Protein AF-F0UXP3-F1 (afdb_monomer_lite)

Organism: Cladonia grayi (NCBI:txid27339)

pLDDT: mean 78.23, std 8.28, range [45.84, 90.38]

Radius of gyration: 20.5 Å; chains: 1; bounding box: 40×38×54 Å

Foldseek 3Di:
DVPVVLVVLQVVCCVPVVDGDSDVLVSLVPDPDPVSSVVVVVVVVVVVVVCCCVPPLQVQLVVVCVVPVPPGHSVNSSVVVVVVVVVVVVVVQVVDPVSVVVVVVVVCVVVVVVVVVVVCCCCPPCVVDDDPVVD

InterPro domains:
  IPR001248 Purine-cytosine permease [PF02133] (2-134)
  IPR045225 Uracil/uridine/allantoin permease [PTHR30618] (4-135)

Sequence (135 aa):
LGALTPIFVTSAHSVIWGSFQWYMPAVIEDFDSRAAKFFVAFSFMLATIGNQIAAGTYPFSNDVSGLYPKYINIFRATLIISVFCVACTPWNIIKNAAGLLAFLSGYSCVMGPMAGVMVADFYLIKKRKLNIHEL

Structure (mmCIF, N/CA/C/O backbone):
data_AF-F0UXP3-F1
#
_entry.id   AF-F0UXP3-F1
#
loop_
_atom_site.group_PDB
_atom_site.id
_atom_site.type_symbol
_atom_site.label_atom_id
_atom_site.label_alt_id
_atom_site.label_comp_id
_atom_site.label_asym_id
_atom_site.label_entity_id
_atom_site.label_seq_id
_atom_site.pdbx_PDB_ins_code
_atom_site.Cartn_x
_atom_site.Cartn_y
_atom_site.Cartn_z
_atom_site.occupancy
_atom_site.B_iso_or_equiv
_atom_site.auth_seq_id
_atom_site.auth_comp_id
_atom_site.auth_asym_id
_atom_site.auth_atom_id
_atom_site.pdbx_PDB_model_num
ATOM 1 N N . LEU A 1 1 ? 5.135 5.982 -0.782 1.00 45.84 1 LEU A N 1
ATOM 2 C CA . LEU A 1 1 ? 6.107 6.040 -1.900 1.00 45.84 1 LEU A CA 1
ATOM 3 C C . LEU A 1 1 ? 5.435 5.994 -3.274 1.00 45.84 1 LEU A C 1
ATOM 5 O O . LEU A 1 1 ? 5.809 6.798 -4.112 1.00 45.84 1 LEU A O 1
ATOM 9 N N . GLY A 1 2 ? 4.442 5.120 -3.502 1.00 58.78 2 GLY A N 1
ATOM 10 C CA . GLY A 1 2 ? 3.912 4.842 -4.848 1.00 58.78 2 GLY A CA 1
ATOM 11 C C . GLY A 1 2 ? 3.293 6.003 -5.642 1.00 58.78 2 GLY A C 1
ATOM 12 O O . GLY A 1 2 ? 3.293 5.931 -6.862 1.00 58.78 2 GLY A O 1
ATOM 13 N N . ALA A 1 3 ? 2.801 7.070 -5.001 1.00 60.66 3 ALA A N 1
ATOM 14 C CA . ALA A 1 3 ? 2.220 8.217 -5.715 1.00 60.66 3 ALA A CA 1
ATOM 15 C C . ALA A 1 3 ? 3.254 9.280 -6.122 1.00 60.66 3 ALA A C 1
ATOM 17 O O . ALA A 1 3 ? 3.059 9.988 -7.100 1.00 60.66 3 ALA A O 1
ATOM 18 N N . LEU A 1 4 ? 4.363 9.397 -5.389 1.00 69.19 4 LEU A N 1
ATOM 19 C CA . LEU A 1 4 ? 5.346 10.460 -5.614 1.00 69.19 4 LEU A CA 1
ATOM 20 C C . LEU A 1 4 ? 6.332 10.103 -6.730 1.00 69.19 4 LEU A C 1
ATOM 22 O O . LEU A 1 4 ? 6.689 10.959 -7.532 1.00 69.19 4 LEU A O 1
ATOM 26 N N . THR A 1 5 ? 6.738 8.836 -6.821 1.00 73.19 5 THR A N 1
ATOM 27 C CA . THR A 1 5 ? 7.624 8.338 -7.880 1.00 73.19 5 THR A CA 1
ATOM 28 C C . THR A 1 5 ? 7.109 8.611 -9.297 1.00 73.19 5 THR A C 1
ATOM 30 O O . THR A 1 5 ? 7.882 9.157 -10.078 1.00 73.19 5 THR A O 1
ATOM 33 N N . PRO A 1 6 ? 5.845 8.325 -9.666 1.00 71.38 6 PRO A N 1
ATOM 34 C CA . PRO A 1 6 ? 5.338 8.682 -10.988 1.00 71.38 6 PRO A CA 1
ATOM 35 C C . PRO A 1 6 ? 5.267 10.190 -11.212 1.00 71.38 6 PRO A C 1
ATOM 37 O O . PRO A 1 6 ? 5.591 10.636 -12.302 1.00 71.38 6 PRO A O 1
ATOM 40 N N . ILE A 1 7 ? 4.955 10.991 -10.190 1.00 79.38 7 ILE A N 1
ATOM 41 C CA . ILE A 1 7 ? 4.939 12.455 -10.326 1.00 79.38 7 ILE A CA 1
ATOM 42 C C . ILE A 1 7 ? 6.343 12.984 -10.647 1.00 79.38 7 ILE A C 1
ATOM 44 O O . ILE A 1 7 ? 6.495 13.784 -11.568 1.00 79.38 7 ILE A O 1
ATOM 48 N N . PHE A 1 8 ? 7.370 12.518 -9.929 1.00 81.00 8 PHE A N 1
ATOM 49 C CA . PHE A 1 8 ? 8.758 12.923 -10.172 1.00 81.00 8 PHE A CA 1
ATOM 50 C C . PHE A 1 8 ? 9.308 12.405 -11.505 1.00 81.00 8 PHE A C 1
ATOM 52 O O . PHE A 1 8 ? 10.073 13.103 -12.163 1.00 81.00 8 PHE A O 1
ATOM 59 N N . VAL A 1 9 ? 8.929 11.196 -11.921 1.00 78.50 9 VAL A N 1
ATOM 60 C CA . VAL A 1 9 ? 9.395 10.633 -13.194 1.00 78.50 9 VAL A CA 1
ATOM 61 C C . VAL A 1 9 ? 8.697 11.298 -14.377 1.00 78.50 9 VAL A C 1
ATOM 63 O O . VAL A 1 9 ? 9.371 11.669 -15.331 1.00 78.50 9 VAL A O 1
ATOM 66 N N . THR A 1 10 ? 7.383 11.519 -14.319 1.00 79.81 10 THR A N 1
ATOM 67 C CA . THR A 1 10 ? 6.652 12.217 -15.385 1.00 79.81 10 THR A CA 1
ATOM 68 C C . THR A 1 10 ? 7.094 13.679 -15.503 1.00 79.81 10 THR A C 1
ATOM 70 O O . THR A 1 10 ? 7.213 14.186 -16.619 1.00 79.81 10 THR A O 1
ATOM 73 N N . SER A 1 11 ? 7.403 14.357 -14.391 1.00 80.50 11 SER A N 1
ATOM 74 C CA . SER A 1 11 ? 7.950 15.719 -14.447 1.00 80.50 11 SER A CA 1
ATOM 75 C C . SER A 1 11 ? 9.363 15.752 -15.036 1.00 80.50 11 SER A C 1
ATOM 77 O O . SER A 1 11 ? 9.631 16.580 -15.903 1.00 80.50 11 SER A O 1
ATOM 79 N N . ALA A 1 12 ? 10.241 14.820 -14.652 1.00 79.12 12 ALA A N 1
ATOM 80 C CA . ALA A 1 12 ? 11.571 14.692 -15.248 1.00 79.12 12 ALA A CA 1
ATOM 81 C C . ALA A 1 12 ? 11.502 14.343 -16.747 1.00 79.12 12 ALA A C 1
ATOM 83 O O . ALA A 1 12 ? 12.220 14.932 -17.553 1.00 79.12 12 ALA A O 1
ATOM 84 N N . HIS A 1 13 ? 10.594 13.447 -17.141 1.00 80.12 13 HIS A N 1
ATOM 85 C CA . HIS A 1 13 ? 10.370 13.071 -18.536 1.00 80.12 13 HIS A CA 1
ATOM 86 C C . HIS A 1 13 ? 9.923 14.261 -19.390 1.00 80.12 13 HIS A C 1
ATOM 88 O O . HIS A 1 13 ? 10.443 14.466 -20.484 1.00 80.12 13 HIS A O 1
ATOM 94 N N . SER A 1 14 ? 9.022 15.096 -18.862 1.00 80.00 14 SER A N 1
ATOM 95 C CA . SER A 1 14 ? 8.567 16.308 -19.548 1.00 80.00 14 SER A CA 1
ATOM 96 C C . SER A 1 14 ? 9.703 17.291 -19.841 1.00 80.00 14 SER A C 1
ATOM 98 O O . SER A 1 14 ? 9.622 18.010 -20.833 1.00 80.00 14 SER A O 1
ATOM 100 N N . VAL A 1 15 ? 10.743 17.346 -19.002 1.00 81.69 15 VAL A N 1
ATOM 101 C CA . VAL A 1 15 ? 11.898 18.239 -19.201 1.00 81.69 15 VAL A CA 1
ATOM 102 C C . VAL A 1 15 ? 12.881 17.670 -20.229 1.00 81.69 15 VAL A C 1
ATOM 104 O O . VAL A 1 15 ? 13.476 18.432 -20.984 1.00 81.69 15 VAL A O 1
ATOM 107 N N . ILE A 1 16 ? 13.048 16.346 -20.272 1.00 81.19 16 ILE A N 1
ATOM 108 C CA . ILE A 1 16 ? 14.049 15.682 -21.123 1.00 81.19 16 ILE A CA 1
ATOM 109 C C . ILE A 1 16 ? 13.507 15.411 -22.535 1.00 81.19 16 ILE A C 1
ATOM 111 O O . ILE A 1 16 ? 14.195 15.685 -23.515 1.00 81.19 16 ILE A O 1
ATOM 115 N N . TRP A 1 17 ? 12.280 14.893 -22.647 1.00 78.44 17 TRP A N 1
ATOM 116 C CA . TRP A 1 17 ? 11.673 14.455 -23.914 1.00 78.44 17 TRP A CA 1
ATOM 117 C C . TRP A 1 17 ? 10.564 15.380 -24.431 1.00 78.44 17 TRP A C 1
ATOM 119 O O . TRP A 1 17 ? 10.056 15.173 -25.531 1.00 78.44 17 TRP A O 1
ATOM 129 N N . GLY A 1 18 ? 10.149 16.390 -23.658 1.00 76.69 18 GLY A N 1
ATOM 130 C CA . GLY A 1 18 ? 9.121 17.354 -24.074 1.00 76.69 18 GLY A CA 1
ATOM 131 C C . GLY A 1 18 ? 7.707 16.776 -24.233 1.00 76.69 18 GLY A C 1
ATOM 132 O O . GLY A 1 18 ? 6.794 17.507 -24.611 1.00 76.69 18 GLY A O 1
ATOM 133 N N . SER A 1 19 ? 7.499 15.487 -23.937 1.00 75.44 19 SER A N 1
ATOM 134 C CA . SER A 1 19 ? 6.200 14.815 -24.006 1.00 75.44 19 SER A CA 1
ATOM 135 C C . SER A 1 19 ? 5.722 14.373 -22.620 1.00 75.44 19 SER A C 1
ATOM 137 O O . SER A 1 19 ? 6.500 13.964 -21.751 1.00 75.44 19 SER A O 1
ATOM 139 N N . PHE A 1 20 ? 4.412 14.483 -22.391 1.00 74.25 20 PHE A N 1
ATOM 140 C CA . PHE A 1 20 ? 3.787 14.097 -21.130 1.00 74.25 20 PHE A CA 1
ATOM 141 C C . PHE A 1 20 ? 3.278 12.658 -21.216 1.00 74.25 20 PHE A C 1
ATOM 143 O O . PHE A 1 20 ? 2.338 12.372 -21.956 1.00 74.25 20 PHE A O 1
ATOM 150 N N . GLN A 1 21 ? 3.882 11.763 -20.435 1.00 74.12 21 GLN A N 1
ATOM 151 C CA . GLN A 1 21 ? 3.486 10.359 -20.352 1.00 74.12 21 GLN A CA 1
ATOM 152 C C . GLN A 1 21 ? 3.094 10.002 -18.917 1.00 74.12 21 GLN A C 1
ATOM 154 O O . GLN A 1 21 ? 3.893 10.117 -17.984 1.00 74.12 21 GLN A O 1
ATOM 159 N N . TRP A 1 22 ? 1.843 9.567 -18.737 1.00 69.75 22 TRP A N 1
ATOM 160 C CA . TRP A 1 22 ? 1.310 9.155 -17.430 1.00 69.75 22 TRP A CA 1
ATOM 161 C C . TRP A 1 22 ? 1.604 7.678 -17.115 1.00 69.75 22 TRP A C 1
ATOM 163 O O . TRP A 1 22 ? 1.631 7.272 -15.953 1.00 69.75 22 TRP A O 1
ATOM 173 N N . TYR A 1 23 ? 1.813 6.866 -18.154 1.00 75.56 23 TYR A N 1
ATOM 174 C CA . TYR A 1 23 ? 2.022 5.430 -18.037 1.00 75.56 23 TYR A CA 1
ATOM 175 C C . TYR A 1 23 ? 3.516 5.120 -17.893 1.00 75.56 23 TYR A C 1
ATOM 177 O O . TYR A 1 23 ? 4.275 5.186 -18.858 1.00 75.56 23 TYR A O 1
ATOM 185 N N . MET A 1 24 ? 3.936 4.769 -16.675 1.00 73.19 24 MET A N 1
ATOM 186 C CA . MET A 1 24 ? 5.348 4.549 -16.329 1.00 73.19 24 MET A CA 1
ATOM 187 C C . MET A 1 24 ? 6.083 3.555 -17.249 1.00 73.19 24 MET A C 1
ATOM 189 O O . MET A 1 24 ? 7.213 3.848 -17.630 1.00 73.19 24 MET A O 1
ATOM 193 N N . PRO A 1 25 ? 5.507 2.404 -17.648 1.00 78.88 25 PRO A N 1
ATOM 194 C CA . PRO A 1 25 ? 6.224 1.477 -18.521 1.00 78.88 25 PRO A CA 1
ATOM 195 C C . PRO A 1 25 ? 6.548 2.048 -19.908 1.00 78.88 25 PRO A C 1
ATOM 197 O O . PRO A 1 25 ? 7.594 1.704 -20.446 1.00 78.88 25 PRO A O 1
ATOM 200 N N . ALA A 1 26 ? 5.723 2.956 -20.449 1.00 78.44 26 ALA A N 1
ATOM 201 C CA . ALA A 1 26 ? 6.024 3.632 -21.717 1.00 78.44 26 ALA A CA 1
ATOM 202 C C . ALA A 1 26 ? 7.223 4.586 -21.586 1.00 78.44 26 ALA A C 1
ATOM 204 O O . ALA A 1 26 ? 8.063 4.643 -22.471 1.00 78.44 26 ALA A O 1
ATOM 205 N N . VAL A 1 27 ? 7.381 5.250 -20.435 1.00 79.44 27 VAL A N 1
ATOM 206 C CA . VAL A 1 27 ? 8.560 6.094 -20.153 1.00 79.44 27 VAL A CA 1
ATOM 207 C C . VAL A 1 27 ? 9.854 5.272 -20.117 1.00 79.44 27 VAL A C 1
ATOM 209 O O . VAL A 1 27 ? 10.917 5.756 -20.493 1.00 79.44 27 VAL A O 1
ATOM 212 N N . ILE A 1 28 ? 9.789 4.013 -19.673 1.00 79.56 28 ILE A N 1
ATOM 213 C CA . ILE A 1 28 ? 10.957 3.118 -19.646 1.00 79.56 28 ILE A CA 1
ATOM 214 C C . ILE A 1 28 ? 11.339 2.675 -21.070 1.00 79.56 28 ILE A C 1
ATOM 216 O O . ILE A 1 28 ? 12.512 2.412 -21.343 1.00 79.56 28 ILE A O 1
ATOM 220 N N . GLU A 1 29 ? 10.379 2.615 -21.993 1.00 80.50 29 GLU A N 1
ATOM 221 C CA . GLU A 1 29 ? 10.619 2.250 -23.390 1.00 80.50 29 GLU A CA 1
ATOM 222 C C . GLU A 1 29 ? 11.432 3.310 -24.149 1.00 80.50 29 GLU A C 1
ATOM 224 O O . GLU A 1 29 ? 12.282 2.941 -24.962 1.00 80.50 29 GLU A O 1
ATOM 229 N N . ASP A 1 30 ? 11.283 4.588 -23.802 1.00 79.50 30 ASP A N 1
ATOM 230 C CA . ASP A 1 30 ? 11.956 5.715 -24.469 1.00 79.50 30 ASP A CA 1
ATOM 231 C C . ASP A 1 30 ? 13.456 5.861 -24.128 1.00 79.50 30 ASP A C 1
ATOM 233 O O . ASP A 1 30 ? 14.167 6.668 -24.729 1.00 79.50 30 ASP A O 1
ATOM 237 N N . PHE A 1 31 ? 13.992 5.063 -23.196 1.00 78.38 31 PHE A N 1
ATOM 238 C CA . PHE A 1 31 ? 15.433 5.060 -22.911 1.00 78.38 31 PHE A CA 1
ATOM 239 C C . PHE A 1 31 ? 16.247 4.484 -24.085 1.00 78.38 31 PHE A C 1
ATOM 241 O O . PHE A 1 31 ? 15.855 3.515 -24.724 1.00 78.38 31 PHE A O 1
ATOM 248 N N . ASP A 1 32 ? 17.444 5.003 -24.343 1.00 77.62 32 ASP A N 1
ATOM 249 C CA . ASP A 1 32 ? 18.261 4.507 -25.466 1.00 77.62 32 ASP A CA 1
ATOM 250 C C . ASP A 1 32 ? 19.085 3.252 -25.077 1.00 77.62 32 ASP A C 1
ATOM 252 O O . ASP A 1 32 ? 19.278 2.307 -25.843 1.00 77.62 32 ASP A O 1
ATOM 256 N N . SER A 1 33 ? 19.513 3.166 -23.809 1.00 86.69 33 SER A N 1
ATOM 257 C CA . SER A 1 33 ? 20.347 2.065 -23.301 1.00 86.69 33 SER A CA 1
ATOM 258 C C . SER A 1 33 ? 19.535 0.861 -22.808 1.00 86.69 33 SER A C 1
ATOM 260 O O . SER A 1 33 ? 18.761 0.954 -21.852 1.00 86.69 33 SER A O 1
ATOM 262 N N . ARG A 1 34 ? 19.801 -0.324 -23.379 1.00 82.81 34 ARG A N 1
ATOM 263 C CA . ARG A 1 34 ? 19.201 -1.611 -22.956 1.00 82.81 34 ARG A CA 1
ATOM 264 C C . ARG A 1 34 ? 19.511 -1.971 -21.499 1.00 82.81 34 ARG A C 1
ATOM 266 O O . ARG A 1 34 ? 18.666 -2.557 -20.828 1.00 82.81 34 ARG A O 1
ATOM 273 N N . ALA A 1 35 ? 20.697 -1.613 -21.003 1.00 85.44 35 ALA A N 1
ATOM 274 C CA . ALA A 1 35 ? 21.070 -1.862 -19.612 1.00 85.44 35 ALA A CA 1
ATOM 275 C C . ALA A 1 35 ? 20.270 -0.962 -18.657 1.00 85.44 35 ALA A C 1
ATOM 277 O O . ALA A 1 35 ? 19.729 -1.447 -17.665 1.00 85.44 35 ALA A O 1
ATOM 278 N N . ALA A 1 36 ? 20.121 0.325 -18.995 1.00 82.31 36 ALA A N 1
ATOM 279 C CA . ALA A 1 36 ? 19.323 1.264 -18.207 1.00 82.31 36 ALA A CA 1
ATOM 280 C C . ALA A 1 36 ? 17.851 0.825 -18.129 1.00 82.31 36 ALA A C 1
ATOM 282 O O . ALA A 1 36 ? 17.285 0.792 -17.038 1.00 82.31 36 ALA A O 1
ATOM 283 N N . LYS A 1 37 ? 17.268 0.378 -19.253 1.00 86.00 37 LYS A N 1
ATOM 284 C CA . LYS A 1 37 ? 15.909 -0.191 -19.288 1.00 86.00 37 LYS A CA 1
ATOM 285 C C . LYS A 1 37 ? 15.730 -1.334 -18.301 1.00 86.00 37 LYS A C 1
ATOM 287 O O . LYS A 1 37 ? 14.763 -1.340 -17.547 1.00 86.00 37 LYS A O 1
ATOM 292 N N . PHE A 1 38 ? 16.664 -2.285 -18.287 1.00 87.00 38 PHE A N 1
ATOM 293 C CA . PHE A 1 38 ? 16.574 -3.450 -17.411 1.00 87.00 38 PHE A CA 1
ATOM 294 C C . PHE A 1 38 ? 16.612 -3.060 -15.930 1.00 87.00 38 PHE A C 1
ATOM 296 O O . PHE A 1 38 ? 15.737 -3.471 -15.171 1.00 87.00 38 PHE A O 1
ATOM 303 N N . PHE A 1 39 ? 17.577 -2.234 -15.515 1.00 88.38 39 PHE A N 1
ATOM 304 C CA . PHE A 1 39 ? 17.701 -1.841 -14.108 1.00 88.38 39 PHE A CA 1
ATOM 305 C C . PHE A 1 39 ? 16.521 -0.992 -13.627 1.00 88.38 39 PHE A C 1
ATOM 307 O O . PHE A 1 39 ? 16.022 -1.211 -12.521 1.00 88.38 39 PHE A O 1
ATOM 314 N N . VAL A 1 40 ? 16.039 -0.060 -14.455 1.00 84.50 40 VAL A N 1
ATOM 315 C CA . VAL A 1 40 ? 14.882 0.780 -14.117 1.00 84.50 40 VAL A CA 1
ATOM 316 C C . VAL A 1 40 ? 13.607 -0.060 -14.052 1.00 84.50 40 VAL A C 1
ATOM 318 O O . VAL A 1 40 ? 12.880 0.031 -13.064 1.00 84.50 40 VAL A O 1
ATOM 321 N N . ALA A 1 41 ? 13.361 -0.932 -15.035 1.00 85.00 41 ALA A N 1
ATOM 322 C CA . ALA A 1 41 ? 12.208 -1.833 -15.025 1.00 85.00 41 ALA A CA 1
ATOM 323 C C . ALA A 1 41 ? 12.238 -2.797 -13.830 1.00 85.00 41 ALA A C 1
ATOM 325 O O . ALA A 1 41 ? 11.212 -3.007 -13.185 1.00 85.00 41 ALA A O 1
ATOM 326 N N . PHE A 1 42 ? 13.406 -3.350 -13.497 1.00 86.69 42 PHE A N 1
ATOM 327 C CA . PHE A 1 42 ? 13.571 -4.255 -12.361 1.00 86.69 42 PHE A CA 1
ATOM 328 C C . PHE A 1 42 ? 13.318 -3.550 -11.023 1.00 86.69 42 PHE A C 1
ATOM 330 O O . PHE A 1 42 ? 12.549 -4.039 -10.195 1.00 86.69 42 PHE A O 1
ATOM 337 N N . SER A 1 43 ? 13.903 -2.364 -10.831 1.00 86.94 43 SER A N 1
ATOM 338 C CA . SER A 1 43 ? 13.661 -1.535 -9.646 1.00 86.94 43 SER A CA 1
ATOM 339 C C . SER A 1 43 ? 12.184 -1.150 -9.522 1.00 86.94 43 SER A C 1
ATOM 341 O O . SER A 1 43 ? 11.584 -1.290 -8.454 1.00 86.94 43 SER A O 1
ATOM 343 N N . PHE A 1 44 ? 11.557 -0.749 -10.632 1.00 84.25 44 PHE A N 1
ATOM 344 C CA . PHE A 1 44 ? 10.139 -0.408 -10.667 1.00 84.25 44 PHE A CA 1
ATOM 345 C C . PHE A 1 44 ? 9.242 -1.606 -10.335 1.00 84.25 44 PHE A C 1
ATOM 347 O O . PHE A 1 44 ? 8.282 -1.468 -9.574 1.00 84.25 44 PHE A O 1
ATOM 354 N N . MET A 1 45 ? 9.569 -2.795 -10.843 1.00 86.38 45 MET A N 1
ATOM 355 C CA . MET A 1 45 ? 8.850 -4.031 -10.536 1.00 86.38 45 MET A CA 1
ATOM 356 C C . MET A 1 45 ? 8.922 -4.361 -9.042 1.00 86.38 45 MET A C 1
ATOM 358 O O . MET A 1 45 ? 7.882 -4.572 -8.415 1.00 86.38 45 MET A O 1
ATOM 362 N N . LEU A 1 46 ? 10.120 -4.340 -8.449 1.00 87.44 46 LEU A N 1
ATOM 363 C CA . LEU A 1 46 ? 10.303 -4.584 -7.016 1.00 87.44 46 LEU A CA 1
ATOM 364 C C . LEU A 1 46 ? 9.555 -3.557 -6.159 1.00 87.44 46 LEU A C 1
ATOM 366 O O . LEU A 1 46 ? 8.861 -3.931 -5.212 1.00 87.44 46 LEU A O 1
ATOM 370 N N . ALA A 1 47 ? 9.643 -2.274 -6.514 1.00 85.88 47 ALA A N 1
ATOM 371 C CA . ALA A 1 47 ? 8.934 -1.206 -5.815 1.00 85.88 47 ALA A CA 1
ATOM 372 C C . ALA A 1 47 ? 7.409 -1.377 -5.900 1.00 85.88 47 ALA A C 1
ATOM 374 O O . ALA A 1 47 ? 6.707 -1.187 -4.905 1.00 85.88 47 ALA A O 1
ATOM 375 N N . THR A 1 48 ? 6.894 -1.775 -7.066 1.00 83.38 48 THR A N 1
ATOM 376 C CA . THR A 1 48 ? 5.459 -2.002 -7.284 1.00 83.38 48 THR A CA 1
ATOM 377 C C . THR A 1 48 ? 4.960 -3.173 -6.444 1.00 83.38 48 THR A C 1
ATOM 379 O O . THR A 1 48 ? 3.963 -3.035 -5.735 1.00 83.38 48 THR A O 1
ATOM 382 N N . ILE A 1 49 ? 5.677 -4.300 -6.450 1.00 85.94 49 ILE A N 1
ATOM 383 C CA . ILE A 1 49 ? 5.331 -5.476 -5.638 1.00 85.94 49 ILE A CA 1
ATOM 384 C C . ILE A 1 49 ? 5.361 -5.121 -4.147 1.00 85.94 49 ILE A C 1
ATOM 386 O O . ILE A 1 49 ? 4.395 -5.390 -3.431 1.00 85.94 49 ILE A O 1
ATOM 390 N N . GLY A 1 50 ? 6.427 -4.460 -3.686 1.00 85.38 50 GLY A N 1
ATOM 391 C CA . GLY A 1 50 ? 6.559 -4.042 -2.290 1.00 85.38 50 GLY A CA 1
ATOM 392 C C . GLY A 1 50 ? 5.421 -3.123 -1.842 1.00 85.38 50 GLY A C 1
ATOM 393 O O . GLY A 1 50 ? 4.849 -3.323 -0.770 1.00 85.38 50 GLY A O 1
ATOM 394 N N . ASN A 1 51 ? 5.029 -2.162 -2.683 1.00 84.94 51 ASN A N 1
ATOM 395 C CA . ASN A 1 51 ? 3.920 -1.259 -2.385 1.00 84.94 51 ASN A CA 1
ATOM 396 C C . ASN A 1 51 ? 2.575 -1.999 -2.305 1.00 84.94 51 ASN A C 1
ATOM 398 O O . ASN A 1 51 ? 1.805 -1.735 -1.387 1.00 84.94 51 ASN A O 1
ATOM 402 N N . GLN A 1 52 ? 2.295 -2.942 -3.211 1.00 83.12 52 GLN A N 1
ATOM 403 C CA . GLN A 1 52 ? 1.042 -3.711 -3.186 1.00 83.12 52 GLN A CA 1
ATOM 404 C C . GLN A 1 52 ? 0.935 -4.623 -1.954 1.00 83.12 52 GLN A C 1
ATOM 406 O O . GLN A 1 52 ? -0.141 -4.739 -1.358 1.00 83.12 52 GLN A O 1
ATOM 411 N N . ILE A 1 53 ? 2.047 -5.238 -1.537 1.00 83.56 53 ILE A N 1
ATOM 412 C CA . ILE A 1 53 ? 2.086 -6.063 -0.324 1.00 83.56 53 ILE A CA 1
ATOM 413 C C . ILE A 1 53 ? 1.836 -5.191 0.911 1.00 83.56 53 ILE A C 1
ATOM 415 O O . ILE A 1 53 ? 0.971 -5.522 1.721 1.00 83.56 53 ILE A O 1
ATOM 419 N N . ALA A 1 54 ? 2.546 -4.066 1.033 1.00 84.75 54 ALA A N 1
ATOM 420 C CA . ALA A 1 54 ? 2.454 -3.188 2.197 1.00 84.75 54 ALA A CA 1
ATOM 421 C C . ALA A 1 54 ? 1.105 -2.458 2.302 1.00 84.75 54 ALA A C 1
ATOM 423 O O . ALA A 1 54 ? 0.546 -2.361 3.389 1.00 84.75 54 ALA A O 1
ATOM 424 N N . ALA A 1 55 ? 0.581 -1.941 1.188 1.00 82.44 55 ALA A N 1
ATOM 425 C CA . ALA A 1 55 ? -0.624 -1.116 1.191 1.00 82.44 55 ALA A CA 1
ATOM 426 C C . ALA A 1 55 ? -1.921 -1.932 1.164 1.00 82.44 55 ALA A C 1
ATOM 428 O O . ALA A 1 55 ? -2.907 -1.516 1.761 1.00 82.44 55 ALA A O 1
ATOM 429 N N . GLY A 1 56 ? -1.944 -3.061 0.450 1.00 82.62 56 GLY A N 1
ATOM 430 C CA . GLY A 1 56 ? -3.172 -3.831 0.239 1.00 82.62 56 GLY A CA 1
ATOM 431 C C . GLY A 1 56 ? -3.226 -5.107 1.065 1.00 82.62 56 GLY A C 1
ATOM 432 O O . GLY A 1 56 ? -4.168 -5.337 1.81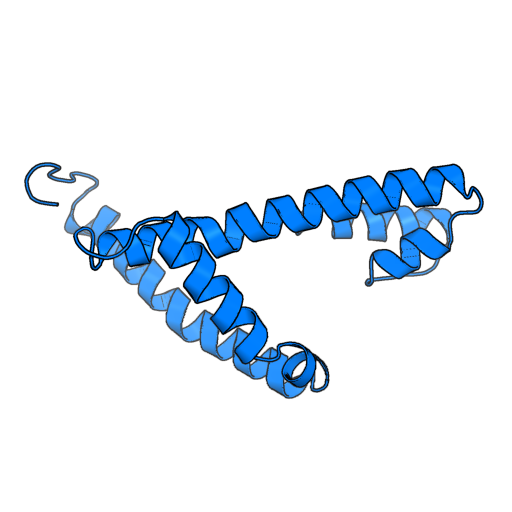5 1.00 82.62 56 GLY A O 1
ATOM 433 N N . THR A 1 57 ? -2.203 -5.950 0.924 1.00 80.94 57 THR A N 1
ATOM 434 C CA . THR A 1 57 ? -2.260 -7.327 1.439 1.00 80.94 57 THR A CA 1
ATOM 435 C C . THR A 1 57 ? -2.062 -7.384 2.950 1.00 80.94 57 THR A C 1
ATOM 437 O O . THR A 1 57 ? -2.791 -8.086 3.642 1.00 80.94 57 THR A O 1
ATOM 440 N N . TYR A 1 58 ? -1.094 -6.634 3.477 1.00 84.31 58 TYR A N 1
ATOM 441 C CA . TYR A 1 58 ? -0.766 -6.642 4.900 1.00 84.31 58 TYR A CA 1
ATOM 442 C C . TYR A 1 58 ? -1.917 -6.165 5.813 1.00 84.31 58 TYR A C 1
ATOM 444 O O . TYR A 1 58 ? -2.289 -6.929 6.706 1.00 84.31 58 TYR A O 1
ATOM 452 N N . PRO A 1 59 ? -2.524 -4.973 5.611 1.00 83.38 59 PRO A N 1
ATOM 453 C CA . PRO A 1 59 ? -3.627 -4.517 6.462 1.00 83.38 59 PRO A CA 1
ATOM 454 C C . PRO A 1 59 ? -4.859 -5.419 6.346 1.00 83.38 59 PRO A C 1
ATOM 456 O O . PRO A 1 59 ? -5.436 -5.783 7.363 1.00 83.38 59 PRO A O 1
ATOM 459 N N . PHE A 1 60 ? -5.197 -5.886 5.139 1.00 82.12 60 PHE A N 1
ATOM 460 C CA . PHE A 1 60 ? -6.306 -6.822 4.963 1.00 82.12 60 PHE A CA 1
ATOM 461 C C . PHE A 1 60 ? -6.087 -8.125 5.740 1.00 82.12 60 PHE A C 1
ATOM 463 O O . PHE A 1 60 ? -6.977 -8.598 6.445 1.00 82.12 60 PHE A O 1
ATOM 470 N N . SER A 1 61 ? -4.888 -8.706 5.643 1.00 82.38 61 SER A N 1
ATOM 471 C CA . SER A 1 61 ? -4.566 -9.924 6.382 1.00 82.38 61 SER A CA 1
ATOM 472 C C . SER A 1 61 ? -4.597 -9.704 7.895 1.00 82.38 61 SER A C 1
ATOM 474 O O . SER A 1 61 ? -4.978 -10.623 8.621 1.00 82.38 61 SER A O 1
ATOM 476 N N . ASN A 1 62 ? -4.242 -8.508 8.374 1.00 84.50 62 ASN A N 1
ATOM 477 C CA . ASN A 1 62 ? -4.355 -8.140 9.783 1.00 84.50 62 ASN A CA 1
ATOM 478 C C . ASN A 1 62 ? -5.821 -8.062 10.241 1.00 84.50 62 ASN A C 1
ATOM 480 O O . ASN A 1 62 ? -6.181 -8.704 11.225 1.00 84.50 62 ASN A O 1
ATOM 484 N N . ASP A 1 63 ? -6.677 -7.364 9.494 1.00 86.25 63 ASP A N 1
ATOM 485 C CA . ASP A 1 63 ? -8.094 -7.194 9.838 1.00 86.25 63 ASP A CA 1
ATOM 486 C C . ASP A 1 63 ? -8.844 -8.538 9.844 1.00 86.25 63 ASP A C 1
ATOM 488 O O . ASP A 1 63 ? -9.597 -8.848 10.769 1.00 86.25 63 ASP A O 1
ATOM 492 N N . VAL A 1 64 ? -8.584 -9.398 8.852 1.00 80.56 64 VAL A N 1
ATOM 493 C CA . VAL A 1 64 ? -9.198 -10.735 8.762 1.00 80.56 64 VAL A CA 1
ATOM 494 C C . VAL A 1 64 ? -8.688 -11.676 9.857 1.00 80.56 64 VAL A C 1
ATOM 496 O O . VAL A 1 64 ? -9.462 -12.471 10.396 1.00 80.56 64 VAL A O 1
ATOM 499 N N . SER A 1 65 ? -7.404 -11.586 10.218 1.00 81.06 65 SER A N 1
ATOM 500 C CA . SER A 1 65 ? -6.854 -12.380 11.326 1.00 81.06 65 SER A CA 1
ATOM 501 C C . SER A 1 65 ? -7.415 -11.923 12.678 1.00 81.06 65 SER A C 1
ATOM 503 O O . SER A 1 65 ? -7.612 -12.755 13.559 1.00 81.06 65 SER A O 1
ATOM 505 N N . GLY A 1 66 ? -7.731 -10.632 12.833 1.00 77.69 66 GLY A N 1
ATOM 506 C CA . GLY A 1 66 ? -8.395 -10.089 14.022 1.00 77.69 66 GLY A CA 1
ATOM 507 C C . GLY A 1 66 ? -9.856 -10.529 14.174 1.00 77.69 66 GLY A C 1
ATOM 508 O O . GLY A 1 66 ? -10.317 -10.737 15.292 1.00 77.69 66 GLY A O 1
ATOM 509 N N . LEU A 1 67 ? -10.573 -10.741 13.064 1.00 76.81 67 LEU A N 1
ATOM 510 C CA . LEU A 1 67 ? -11.971 -11.200 13.068 1.00 76.81 67 LEU A CA 1
ATOM 511 C C . LEU A 1 67 ? -12.133 -12.660 13.520 1.00 76.81 67 LEU A C 1
ATOM 513 O O . LEU A 1 67 ? -13.069 -12.978 14.251 1.00 76.81 67 LEU A O 1
ATOM 517 N N . TYR A 1 68 ? -11.233 -13.556 13.099 1.00 73.38 68 TYR A N 1
ATOM 518 C CA . TYR A 1 68 ? -11.280 -14.980 13.463 1.00 73.38 68 TYR A CA 1
ATOM 519 C C . TYR A 1 68 ? -9.881 -15.546 13.765 1.00 73.38 68 TYR A C 1
ATOM 521 O O . TYR A 1 68 ? -9.381 -16.407 13.024 1.00 73.38 68 TYR A O 1
ATOM 529 N N . PRO A 1 69 ? -9.268 -15.150 14.899 1.00 69.50 69 PRO A N 1
ATOM 530 C CA . PRO A 1 69 ? -7.877 -15.485 15.224 1.00 69.50 69 PRO A CA 1
ATOM 531 C C . PRO A 1 69 ? -7.642 -16.988 15.414 1.00 69.50 69 PRO A C 1
ATOM 533 O O . PRO A 1 69 ? -6.530 -17.480 15.252 1.00 69.50 69 PRO A O 1
ATOM 536 N N . LYS A 1 70 ? -8.697 -17.751 15.727 1.00 70.00 70 LYS A N 1
ATOM 537 C CA . LYS A 1 70 ? -8.614 -19.206 15.921 1.00 70.00 70 LYS A CA 1
ATOM 538 C C . LYS A 1 70 ? -8.499 -19.992 14.607 1.00 70.00 70 LYS A C 1
ATOM 540 O O . LYS A 1 70 ? -8.023 -21.125 14.626 1.00 70.00 70 LYS A O 1
ATOM 545 N N . TYR A 1 71 ? -8.941 -19.429 13.479 1.00 67.44 71 TYR A N 1
ATOM 546 C CA . TYR A 1 71 ? -9.075 -20.167 12.213 1.00 67.44 71 TYR A CA 1
ATOM 547 C C . TYR A 1 71 ? -8.205 -19.610 11.080 1.00 67.44 71 TYR A C 1
ATOM 549 O O . TYR A 1 71 ? -7.770 -20.375 10.207 1.00 67.44 71 TYR A O 1
ATOM 557 N N . ILE A 1 72 ? -7.914 -18.305 11.096 1.00 71.81 72 ILE A N 1
ATOM 558 C CA . ILE A 1 72 ? -7.216 -17.622 10.007 1.00 71.81 72 ILE A CA 1
ATOM 559 C C . ILE A 1 72 ? -5.888 -17.048 10.505 1.00 71.81 72 ILE A C 1
ATOM 561 O O . ILE A 1 72 ? -5.849 -16.126 11.308 1.00 71.81 72 ILE A O 1
ATOM 565 N N . ASN A 1 73 ? -4.794 -17.592 9.970 1.00 76.56 73 ASN A N 1
ATOM 566 C CA . ASN A 1 73 ? -3.462 -17.000 10.082 1.00 76.56 73 ASN A CA 1
ATOM 567 C C . ASN A 1 73 ? -3.240 -15.991 8.950 1.00 76.56 73 ASN A C 1
ATOM 569 O O . ASN A 1 73 ? -3.765 -16.179 7.850 1.00 76.56 73 ASN A O 1
ATOM 573 N N . ILE A 1 74 ? -2.348 -15.022 9.170 1.00 77.44 74 ILE A N 1
ATOM 574 C CA . ILE A 1 74 ? -1.947 -13.996 8.188 1.00 77.44 74 ILE A CA 1
ATOM 575 C C . ILE A 1 74 ? -1.603 -14.618 6.823 1.00 77.44 74 ILE A C 1
ATOM 577 O O . ILE A 1 74 ? -2.059 -14.140 5.790 1.00 77.44 74 ILE A O 1
ATOM 581 N N . PHE A 1 75 ? -0.875 -15.741 6.800 1.00 78.50 75 PHE A N 1
ATOM 582 C CA . PHE A 1 75 ? -0.551 -16.452 5.556 1.00 78.50 75 PHE A CA 1
ATOM 583 C C . PHE A 1 75 ? -1.780 -17.011 4.824 1.00 78.50 75 PHE A C 1
ATOM 585 O O . PHE A 1 75 ? -1.844 -16.958 3.598 1.00 78.50 75 PHE A O 1
ATOM 592 N N . ARG A 1 76 ? -2.768 -17.536 5.560 1.00 77.75 76 ARG A N 1
ATOM 593 C CA . ARG A 1 76 ? -4.011 -18.057 4.969 1.00 77.75 76 ARG A CA 1
ATOM 594 C C . ARG A 1 76 ? -4.881 -16.917 4.446 1.00 77.75 76 ARG A C 1
ATOM 596 O O . ARG A 1 76 ? -5.413 -17.036 3.348 1.00 77.75 76 ARG A O 1
ATOM 603 N N . ALA A 1 77 ? -4.968 -15.809 5.184 1.00 77.81 77 ALA A N 1
ATOM 604 C CA . ALA A 1 77 ? -5.670 -14.605 4.742 1.00 77.81 77 ALA A CA 1
ATOM 605 C C . ALA A 1 77 ? -5.072 -14.051 3.439 1.00 77.81 77 ALA A C 1
ATOM 607 O O . ALA A 1 77 ? -5.809 -13.791 2.489 1.00 77.81 77 ALA A O 1
ATOM 608 N N . THR A 1 78 ? -3.738 -13.983 3.350 1.00 79.19 78 THR A N 1
ATOM 609 C CA . THR A 1 78 ? -3.020 -13.555 2.139 1.00 79.19 78 THR A CA 1
ATOM 610 C C . THR A 1 78 ? -3.323 -14.451 0.930 1.00 79.19 78 THR A C 1
ATOM 612 O O . THR A 1 78 ? -3.467 -13.962 -0.193 1.00 79.19 78 THR A O 1
ATOM 615 N N . LEU A 1 79 ? -3.466 -15.763 1.137 1.00 80.62 79 LEU A N 1
ATOM 616 C CA . LEU A 1 79 ? -3.807 -16.698 0.061 1.00 80.62 79 LEU A CA 1
ATOM 617 C C . LEU A 1 79 ? -5.255 -16.505 -0.412 1.00 80.62 79 LEU A C 1
ATOM 619 O O . LEU A 1 79 ? -5.500 -16.440 -1.615 1.00 80.62 79 LEU A O 1
ATOM 623 N N . ILE A 1 80 ? -6.195 -16.329 0.520 1.00 81.06 80 ILE A N 1
ATOM 624 C CA . ILE A 1 80 ? -7.609 -16.071 0.207 1.00 81.06 80 ILE A CA 1
ATOM 625 C C . ILE A 1 80 ? -7.756 -14.779 -0.602 1.00 81.06 80 ILE A C 1
ATOM 627 O O . ILE A 1 80 ? -8.418 -14.784 -1.640 1.00 81.06 80 ILE A O 1
ATOM 631 N N . ILE A 1 81 ? -7.104 -13.687 -0.186 1.00 81.56 81 ILE A N 1
ATOM 632 C CA . ILE A 1 81 ? -7.196 -12.428 -0.936 1.00 81.56 81 ILE A CA 1
ATOM 633 C C . ILE A 1 81 ? -6.499 -12.495 -2.292 1.00 81.56 81 ILE A C 1
ATOM 635 O O . ILE A 1 81 ? -6.988 -11.896 -3.245 1.00 81.56 81 ILE A O 1
ATOM 639 N N . SER A 1 82 ? -5.409 -13.255 -2.421 1.00 79.94 82 SER A N 1
ATOM 640 C CA . SER A 1 82 ? -4.744 -13.445 -3.716 1.00 79.94 82 SER A CA 1
ATOM 641 C C . SER A 1 82 ? -5.680 -14.116 -4.724 1.00 79.94 82 SER A C 1
ATOM 643 O O . SER A 1 82 ? -5.788 -13.663 -5.862 1.00 79.94 82 SER A O 1
ATOM 645 N N . VAL A 1 83 ? -6.420 -15.143 -4.292 1.00 81.19 83 VAL A N 1
ATOM 646 C CA . VAL A 1 83 ? -7.431 -15.813 -5.127 1.00 81.19 83 VAL A CA 1
ATOM 647 C C . VAL A 1 83 ? -8.590 -14.869 -5.449 1.00 81.19 83 VAL A C 1
ATOM 649 O O . VAL A 1 83 ? -9.009 -14.781 -6.603 1.00 81.19 83 VAL A O 1
ATOM 652 N N . PHE A 1 84 ? -9.077 -14.117 -4.460 1.00 81.06 84 PHE A N 1
ATOM 653 C CA . PHE A 1 84 ? -10.172 -13.165 -4.653 1.00 81.06 84 PHE A CA 1
ATOM 654 C C . PHE A 1 84 ? -9.798 -12.038 -5.628 1.00 81.06 84 PHE A C 1
ATOM 656 O O . PHE A 1 84 ? -10.585 -11.673 -6.495 1.00 81.06 84 PHE A O 1
ATOM 663 N N . CYS A 1 85 ? -8.563 -11.540 -5.551 1.00 76.25 85 CYS A N 1
ATOM 664 C CA . CYS A 1 85 ? -8.034 -10.509 -6.441 1.00 76.25 85 CYS A CA 1
ATOM 665 C C . CYS A 1 85 ? -8.023 -10.966 -7.909 1.00 76.25 85 CYS A C 1
ATOM 667 O O . CYS A 1 85 ? -8.426 -10.215 -8.798 1.00 76.25 85 CYS A O 1
ATOM 669 N N . VAL A 1 86 ? -7.630 -12.219 -8.164 1.00 76.50 86 VAL A N 1
ATOM 670 C CA . VAL A 1 86 ? -7.676 -12.814 -9.510 1.00 76.50 86 VAL A CA 1
ATOM 671 C C . VAL A 1 86 ? -9.124 -13.008 -9.972 1.00 76.50 86 VAL A C 1
ATOM 673 O O . VAL A 1 86 ? -9.449 -12.683 -11.114 1.00 76.50 86 VAL A O 1
ATOM 676 N N . ALA A 1 87 ? -10.006 -13.475 -9.083 1.00 76.12 87 ALA A N 1
ATOM 677 C CA . ALA A 1 87 ? -11.420 -13.696 -9.385 1.00 76.12 87 ALA A CA 1
ATOM 678 C C . ALA A 1 87 ? -12.184 -12.397 -9.696 1.00 76.12 87 ALA A C 1
ATOM 680 O O . ALA A 1 87 ? -13.086 -12.403 -10.529 1.00 76.12 87 ALA A O 1
ATOM 681 N N . CYS A 1 88 ? -11.804 -11.269 -9.088 1.00 69.69 88 CYS A N 1
ATOM 682 C CA . CYS A 1 88 ? -12.404 -9.967 -9.381 1.00 69.69 88 CYS A CA 1
ATOM 683 C C . CYS A 1 88 ? -12.082 -9.441 -10.791 1.00 69.69 88 CYS A C 1
ATOM 685 O O . CYS A 1 88 ? -12.717 -8.483 -11.227 1.00 69.69 88 CYS A O 1
ATOM 687 N N . THR A 1 89 ? -11.152 -10.055 -11.535 1.00 65.38 89 THR A N 1
ATOM 688 C CA . THR A 1 89 ? -10.807 -9.694 -12.927 1.00 65.38 89 THR A CA 1
ATOM 689 C C . THR A 1 89 ? -10.681 -8.176 -13.148 1.00 65.38 89 THR A C 1
ATOM 691 O O . THR A 1 89 ? -11.438 -7.582 -13.924 1.00 65.38 89 THR A O 1
ATOM 694 N N . PRO A 1 90 ? -9.734 -7.501 -12.470 1.00 63.31 90 PRO A N 1
ATOM 695 C CA . PRO A 1 90 ? -9.668 -6.035 -12.442 1.00 63.31 90 PRO A CA 1
ATOM 696 C C . PRO A 1 90 ? -9.533 -5.402 -13.838 1.00 63.31 90 PRO A C 1
ATOM 698 O O . PRO A 1 90 ? -9.942 -4.261 -14.053 1.00 63.31 90 PRO A O 1
ATOM 701 N N . TRP A 1 91 ? -9.025 -6.156 -14.818 1.00 67.19 91 TRP A N 1
ATOM 702 C CA . TRP A 1 91 ? -8.882 -5.728 -16.210 1.00 67.19 91 TRP A CA 1
ATOM 703 C C . TRP A 1 91 ? -10.200 -5.359 -16.902 1.00 67.19 91 TRP A C 1
ATOM 705 O O . TRP A 1 91 ? -10.180 -4.543 -17.821 1.00 67.19 91 TRP A O 1
ATOM 715 N N . ASN A 1 92 ? -11.344 -5.897 -16.471 1.00 61.09 92 ASN A N 1
ATOM 716 C CA . ASN A 1 92 ? -12.639 -5.530 -17.055 1.00 61.09 92 ASN A CA 1
ATOM 717 C C . ASN A 1 92 ? -13.136 -4.153 -16.590 1.00 61.09 92 ASN A C 1
ATOM 719 O O . ASN A 1 92 ? -13.807 -3.459 -17.349 1.00 61.09 92 ASN A O 1
ATOM 723 N N . ILE A 1 93 ? -12.768 -3.727 -15.380 1.00 56.84 93 ILE A N 1
ATOM 724 C CA . ILE A 1 93 ? -13.181 -2.431 -14.818 1.00 56.84 93 ILE A CA 1
ATOM 725 C C . ILE A 1 93 ? -12.351 -1.293 -15.424 1.00 56.84 93 ILE A C 1
ATOM 727 O O . ILE A 1 93 ? -12.876 -0.223 -15.718 1.00 56.84 93 ILE A O 1
ATOM 731 N N . ILE A 1 94 ? -11.068 -1.545 -15.694 1.00 56.38 94 ILE A N 1
ATOM 732 C CA . ILE A 1 94 ? -10.142 -0.546 -16.251 1.00 56.38 94 ILE A CA 1
ATOM 733 C C . ILE A 1 94 ? -10.513 -0.160 -17.696 1.00 5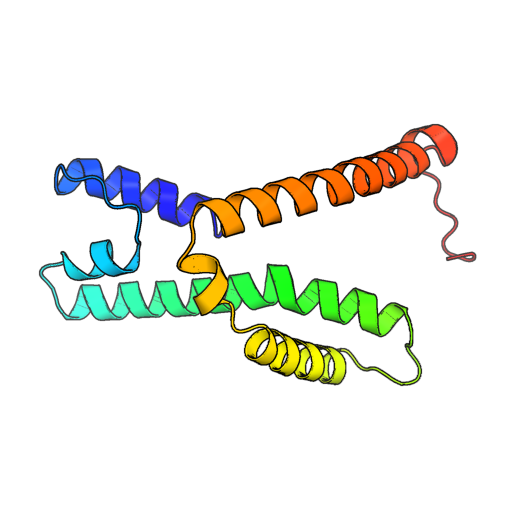6.38 94 ILE A C 1
ATOM 735 O O . ILE A 1 94 ? -10.238 0.961 -18.118 1.00 56.38 94 ILE A O 1
ATOM 739 N N . LYS A 1 95 ? -11.190 -1.038 -18.453 1.00 59.41 95 LYS A N 1
ATOM 740 C CA . LYS A 1 95 ? -11.629 -0.733 -19.827 1.00 59.41 95 LYS A CA 1
ATOM 741 C C . LYS A 1 95 ? -12.707 0.357 -19.912 1.00 59.41 95 LYS A C 1
ATOM 743 O O . LYS A 1 95 ? -12.847 0.957 -20.972 1.00 59.41 95 LYS A O 1
ATOM 748 N N . ASN A 1 96 ? -13.438 0.635 -18.828 1.00 60.91 96 ASN A N 1
ATOM 749 C CA . ASN A 1 96 ? -14.489 1.655 -18.790 1.00 60.91 96 ASN A CA 1
ATOM 750 C C . ASN A 1 96 ? -14.150 2.759 -17.778 1.00 60.91 96 ASN A C 1
ATOM 752 O O . ASN A 1 96 ? -14.379 2.610 -16.578 1.00 60.91 96 ASN A O 1
ATOM 756 N N . ALA A 1 97 ? -13.682 3.908 -18.275 1.00 61.69 97 ALA A N 1
ATOM 757 C CA . ALA A 1 97 ? -13.323 5.067 -17.449 1.00 61.69 97 ALA A CA 1
ATOM 758 C C . ALA A 1 97 ? -14.472 5.538 -16.534 1.00 61.69 97 ALA A C 1
ATOM 760 O O . ALA A 1 97 ? -14.241 5.880 -15.376 1.00 61.69 97 ALA A O 1
ATOM 761 N N . ALA A 1 98 ? -15.720 5.485 -17.014 1.00 69.25 98 ALA A N 1
ATOM 762 C CA . ALA A 1 98 ? -16.897 5.837 -16.218 1.00 69.25 98 ALA A CA 1
ATOM 763 C C . ALA A 1 98 ? -17.154 4.854 -15.057 1.00 69.25 98 ALA A C 1
ATOM 765 O O . ALA A 1 98 ? -17.512 5.276 -13.960 1.00 69.25 98 ALA A O 1
ATOM 766 N N . GLY A 1 99 ? -16.928 3.553 -15.273 1.00 68.94 99 GLY A N 1
ATOM 767 C CA . GLY A 1 99 ? -17.090 2.526 -14.238 1.00 68.94 99 GLY A CA 1
ATOM 768 C C . GLY A 1 99 ? -16.032 2.636 -13.139 1.00 68.94 99 GLY A C 1
ATOM 769 O O . GLY A 1 99 ? -16.347 2.499 -11.958 1.00 68.94 99 GLY A O 1
ATOM 770 N N . LEU A 1 100 ? -14.794 2.969 -13.516 1.00 70.88 100 LEU A N 1
ATOM 771 C CA . LEU A 1 100 ? -13.711 3.216 -12.565 1.00 70.88 100 LEU A CA 1
ATOM 772 C C . LEU A 1 100 ? -13.988 4.447 -11.690 1.00 70.88 100 LEU A C 1
ATOM 774 O O . LEU A 1 100 ? -13.818 4.386 -10.472 1.00 70.88 100 LEU A O 1
ATOM 778 N N . LEU A 1 101 ? -14.440 5.550 -12.297 1.00 73.69 101 LEU A N 1
ATOM 779 C CA . LEU A 1 101 ? -14.732 6.787 -11.570 1.00 73.69 101 LEU A CA 1
ATOM 780 C C . LEU A 1 101 ? -15.899 6.604 -10.588 1.00 73.69 101 LEU A C 1
ATOM 782 O O . LEU A 1 101 ? -15.821 7.060 -9.448 1.00 73.69 101 LEU A O 1
ATOM 786 N N . ALA A 1 102 ? -16.946 5.883 -11.004 1.00 78.25 102 ALA A N 1
ATOM 787 C CA . ALA A 1 102 ? -18.084 5.557 -10.148 1.00 78.25 102 ALA A CA 1
ATOM 788 C C . ALA A 1 102 ? -17.677 4.677 -8.954 1.00 78.25 102 ALA A C 1
ATOM 790 O O . ALA A 1 102 ? -18.083 4.951 -7.824 1.00 78.25 102 ALA A O 1
ATOM 791 N N . PHE A 1 103 ? -16.833 3.663 -9.176 1.00 75.31 103 PHE A N 1
ATOM 792 C CA . PHE A 1 103 ? -16.314 2.814 -8.101 1.00 75.31 103 PHE A CA 1
ATOM 793 C C . PHE A 1 103 ? -15.465 3.607 -7.100 1.00 75.31 103 PHE A C 1
ATOM 795 O O . PHE A 1 103 ? -15.668 3.494 -5.892 1.00 75.31 103 PHE A O 1
ATOM 802 N N . LEU A 1 104 ? -14.552 4.449 -7.594 1.00 79.12 104 LEU A N 1
ATOM 803 C CA . LEU A 1 104 ? -13.679 5.253 -6.741 1.00 79.12 104 LEU A CA 1
ATOM 804 C C . LEU A 1 104 ? -14.480 6.262 -5.907 1.00 79.12 104 LEU A C 1
ATOM 806 O O . LEU A 1 104 ? -14.259 6.374 -4.702 1.00 79.12 104 LEU A O 1
ATOM 810 N N . SER A 1 105 ? -15.453 6.938 -6.525 1.00 80.06 105 SER A N 1
ATOM 811 C CA . SER A 1 105 ? -16.349 7.859 -5.821 1.00 80.06 105 SER A CA 1
ATOM 812 C C . SER A 1 105 ? -17.180 7.136 -4.760 1.00 80.06 105 SER A C 1
ATOM 814 O O . SER A 1 105 ? -17.273 7.611 -3.630 1.00 80.06 105 SER A O 1
ATOM 816 N N . GLY A 1 106 ? -17.757 5.977 -5.093 1.00 82.81 106 GLY A N 1
ATOM 817 C CA . GLY A 1 106 ? -18.539 5.177 -4.148 1.00 82.81 106 GLY A CA 1
ATOM 818 C C . GLY A 1 106 ? -17.709 4.720 -2.948 1.00 82.81 106 GLY A C 1
ATOM 819 O O . GLY A 1 106 ? -18.145 4.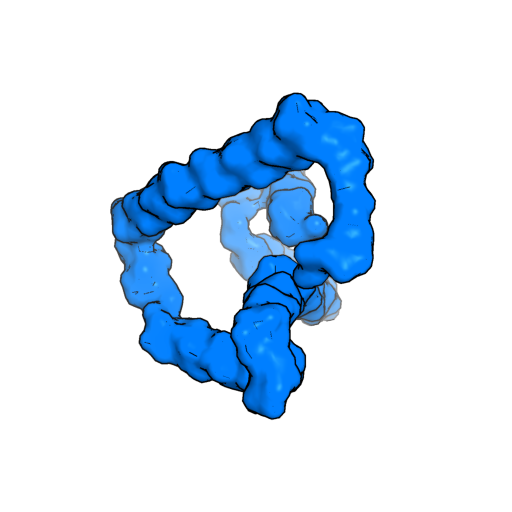848 -1.806 1.00 82.81 106 GLY A O 1
ATOM 820 N N . TYR A 1 107 ? -16.478 4.270 -3.191 1.00 82.75 107 TYR A N 1
ATOM 821 C CA . TYR A 1 107 ? -15.545 3.880 -2.137 1.00 82.75 107 TYR A CA 1
ATOM 822 C C . TYR A 1 107 ? -15.202 5.047 -1.198 1.00 82.75 107 TYR A C 1
ATOM 824 O O . TYR A 1 107 ? -15.283 4.902 0.024 1.00 82.75 107 TYR A O 1
ATOM 832 N N . SER A 1 108 ? -14.876 6.224 -1.744 1.00 80.75 108 SER A N 1
ATOM 833 C CA . SER A 1 108 ? -14.579 7.419 -0.942 1.00 80.75 108 SER A CA 1
ATOM 834 C C . SER A 1 108 ? -15.767 7.868 -0.087 1.00 80.75 108 SER A C 1
ATOM 836 O O . SER A 1 108 ?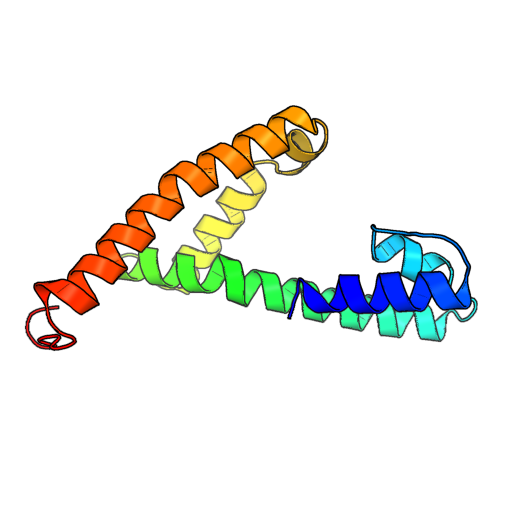 -15.568 8.263 1.063 1.00 80.75 108 SER A O 1
ATOM 838 N N . CYS A 1 109 ? -16.995 7.764 -0.604 1.00 86.94 109 CYS A N 1
ATOM 839 C CA . CYS A 1 109 ? -18.209 8.100 0.141 1.00 86.94 109 CYS A CA 1
ATOM 840 C C . CYS A 1 109 ? -18.456 7.186 1.349 1.00 86.94 109 CYS A C 1
ATOM 842 O O . CYS A 1 109 ? -19.046 7.643 2.322 1.00 86.94 109 CYS A O 1
ATOM 844 N N . VAL A 1 110 ? -18.014 5.926 1.311 1.00 85.62 110 VAL A N 1
ATOM 845 C CA . VAL A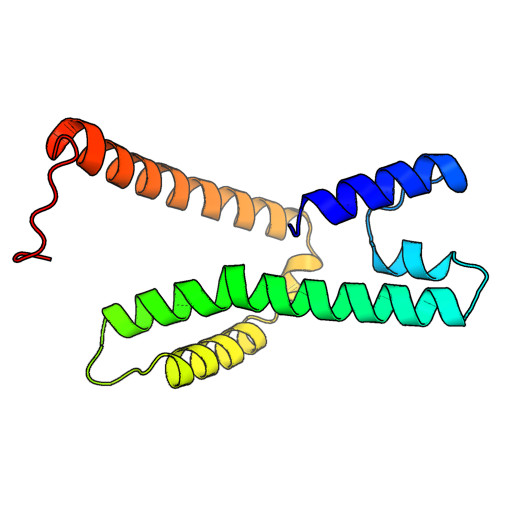 1 110 ? -18.170 4.982 2.432 1.00 85.62 110 VAL A CA 1
ATOM 846 C C . VAL A 1 110 ? -17.014 5.102 3.426 1.00 85.62 110 VAL A C 1
ATOM 848 O O . VAL A 1 110 ? -17.236 5.169 4.635 1.00 85.62 110 VAL A O 1
ATOM 851 N N . MET A 1 111 ? -15.777 5.193 2.935 1.00 84.62 111 MET A N 1
ATOM 852 C CA . MET A 1 111 ? -14.594 5.265 3.801 1.00 84.62 111 MET A CA 1
ATOM 853 C C . MET A 1 111 ? -14.461 6.600 4.542 1.00 84.62 111 MET A C 1
ATOM 855 O O . MET A 1 111 ? -14.010 6.622 5.686 1.00 84.62 111 MET A O 1
ATOM 859 N N . GLY A 1 112 ? -14.872 7.712 3.923 1.00 88.31 112 GLY A N 1
ATOM 860 C CA . GLY A 1 112 ? -14.841 9.045 4.534 1.00 88.31 112 GLY A CA 1
ATOM 861 C C . GLY A 1 112 ? -15.562 9.127 5.890 1.00 88.31 112 GLY A C 1
ATOM 862 O O . GLY A 1 112 ? -14.924 9.476 6.887 1.00 88.31 112 GLY A O 1
ATOM 863 N N . PRO A 1 113 ? -16.864 8.791 5.979 1.00 90.12 113 PRO A N 1
ATOM 864 C CA . PRO A 1 113 ? -17.595 8.825 7.241 1.00 90.12 113 PRO A CA 1
ATOM 865 C C . PRO A 1 113 ? -17.085 7.796 8.256 1.00 90.12 113 PRO A C 1
ATOM 867 O O . PRO A 1 113 ? -17.030 8.124 9.439 1.00 90.12 113 PRO A O 1
ATOM 870 N N . MET A 1 114 ? -16.646 6.602 7.832 1.00 88.25 114 MET A N 1
ATOM 871 C CA . MET A 1 114 ? -16.038 5.627 8.752 1.00 88.25 114 MET A CA 1
ATOM 872 C C . MET A 1 114 ? -14.795 6.202 9.439 1.00 88.25 114 MET A C 1
ATOM 874 O O . MET A 1 114 ? -14.705 6.186 10.667 1.00 88.25 114 MET A O 1
ATOM 878 N N . ALA A 1 115 ? -13.872 6.782 8.668 1.00 87.31 115 ALA A N 1
ATOM 879 C CA . ALA A 1 115 ? -12.690 7.437 9.221 1.00 87.31 115 ALA A CA 1
ATOM 880 C C . ALA A 1 115 ? -13.067 8.624 10.126 1.00 87.31 115 ALA A C 1
ATOM 882 O O . ALA A 1 115 ? -12.485 8.799 11.196 1.00 87.31 115 ALA A O 1
ATOM 883 N N . GLY A 1 116 ? -14.078 9.406 9.735 1.00 88.88 116 GLY A N 1
ATOM 884 C CA . GLY A 1 116 ? -14.591 10.522 10.530 1.00 88.88 116 GLY A CA 1
ATOM 885 C C . GLY A 1 116 ? -15.104 10.095 11.907 1.00 88.88 116 GLY A C 1
ATOM 886 O O . GLY A 1 116 ? -14.728 10.700 12.911 1.00 88.88 116 GLY A O 1
ATOM 887 N N . VAL A 1 117 ? -15.903 9.026 11.975 1.00 90.38 117 VAL A N 1
ATOM 888 C CA . VAL A 1 117 ? -16.422 8.487 13.244 1.00 90.38 117 VAL A CA 1
ATOM 889 C C . VAL A 1 117 ? -15.287 7.960 14.122 1.00 90.38 117 VAL A C 1
ATOM 891 O O . VAL A 1 117 ? -15.262 8.261 15.313 1.00 90.38 117 VAL A O 1
ATOM 894 N N . MET A 1 118 ? -14.308 7.248 13.552 1.00 87.25 118 MET A N 1
ATOM 895 C CA . MET A 1 118 ? -13.155 6.741 14.312 1.00 87.25 118 MET A CA 1
ATOM 896 C C . MET A 1 118 ? -12.311 7.874 14.916 1.00 87.25 118 MET A C 1
ATOM 898 O O . MET A 1 118 ? -11.910 7.805 16.079 1.00 87.25 118 MET A O 1
ATOM 902 N N . VAL A 1 119 ? -12.064 8.945 14.154 1.00 88.56 119 VAL A N 1
ATOM 903 C CA . VAL A 1 119 ? -11.320 10.117 14.645 1.00 88.56 119 VAL A CA 1
ATOM 904 C C . VAL A 1 119 ? -12.115 10.860 15.719 1.00 88.56 119 VAL A C 1
ATOM 906 O O . VAL A 1 119 ? -11.547 11.239 16.747 1.00 88.56 119 VAL A O 1
ATOM 909 N N . ALA A 1 120 ? -13.420 11.048 15.509 1.00 89.19 120 ALA A N 1
ATOM 910 C CA . ALA A 1 120 ? -14.298 11.705 16.470 1.00 89.19 120 ALA A CA 1
ATOM 911 C C . ALA A 1 120 ? -14.374 10.928 17.793 1.00 89.19 120 ALA A C 1
ATOM 913 O O . ALA A 1 120 ? -14.227 11.526 18.858 1.00 89.19 120 ALA A O 1
ATOM 914 N N . ASP A 1 121 ? -14.524 9.605 17.745 1.00 86.69 121 ASP A N 1
ATOM 915 C CA . ASP A 1 121 ? -14.555 8.763 18.941 1.00 86.69 121 ASP A CA 1
ATOM 916 C C . ASP A 1 121 ? -13.232 8.833 19.721 1.00 86.69 121 ASP A C 1
ATOM 918 O O . ASP A 1 121 ? -13.226 9.063 20.931 1.00 86.69 121 ASP A O 1
ATOM 922 N N . PHE A 1 122 ? -12.086 8.760 19.039 1.00 85.06 122 PHE A N 1
ATOM 923 C CA . PHE A 1 122 ? -10.791 8.797 19.717 1.00 85.06 122 PHE A CA 1
ATOM 924 C C . PHE A 1 122 ? -10.452 10.172 20.325 1.00 85.06 122 PHE A C 1
ATOM 926 O O . PHE A 1 122 ? -9.966 10.251 21.462 1.00 85.06 122 PHE A O 1
ATOM 933 N N . TYR A 1 123 ? -10.704 11.267 19.597 1.00 85.81 123 TYR A N 1
ATOM 934 C CA . TYR A 1 123 ? -10.326 12.618 20.035 1.00 85.81 123 TYR A CA 1
ATOM 935 C C . TYR A 1 123 ? -11.389 13.312 20.894 1.00 85.81 123 TYR A C 1
ATOM 937 O O . TYR A 1 123 ? -11.019 13.960 21.874 1.00 85.81 123 TYR A O 1
ATOM 945 N N . LEU A 1 124 ? -12.678 13.196 20.554 1.00 86.50 124 LEU A N 1
ATOM 946 C CA . LEU A 1 124 ? -13.758 13.905 21.252 1.00 86.50 124 LEU A CA 1
ATOM 947 C C . LEU A 1 124 ? -14.319 13.092 22.422 1.00 86.50 124 LEU A C 1
ATOM 949 O O . LEU A 1 124 ? -14.494 13.646 23.508 1.00 86.50 124 LEU A O 1
ATOM 953 N N . ILE A 1 125 ? -14.567 11.791 22.226 1.00 85.75 125 ILE A N 1
ATOM 954 C CA . ILE A 1 125 ? -15.222 10.938 23.233 1.00 85.75 125 ILE A CA 1
ATOM 955 C C . ILE A 1 125 ? -14.188 10.376 24.211 1.00 85.75 125 ILE A C 1
ATOM 957 O O . ILE A 1 125 ? -14.209 10.688 25.403 1.00 85.75 125 ILE A O 1
ATOM 961 N N . LYS A 1 126 ? -13.230 9.592 23.707 1.00 81.81 126 LYS A N 1
ATOM 962 C CA . LYS A 1 126 ? -12.219 8.901 24.523 1.00 81.81 126 LYS A CA 1
ATOM 963 C C . LYS A 1 126 ? -11.074 9.816 24.971 1.00 81.81 126 LYS A C 1
ATOM 965 O O . LYS A 1 126 ? -10.259 9.407 25.794 1.00 81.81 126 LYS A O 1
ATOM 970 N N . LYS A 1 127 ? -10.989 11.057 24.462 1.00 83.19 127 LYS A N 1
ATOM 971 C CA . LYS A 1 127 ? -9.954 12.064 24.795 1.00 83.19 127 LYS A CA 1
ATOM 972 C C . LYS A 1 127 ? -8.529 11.482 24.808 1.00 83.19 127 LYS A C 1
ATOM 974 O O . LYS A 1 127 ? -7.737 11.783 25.701 1.00 83.19 127 LYS A O 1
ATOM 979 N N . ARG A 1 128 ? -8.206 10.634 23.823 1.00 77.62 128 ARG A N 1
ATOM 980 C CA . ARG A 1 128 ? -6.923 9.909 23.688 1.00 77.62 128 ARG A CA 1
ATOM 981 C C . ARG A 1 128 ? -6.596 8.905 24.809 1.00 77.62 128 ARG A C 1
ATOM 983 O O . ARG A 1 128 ? -5.463 8.434 24.878 1.00 77.62 128 ARG A O 1
ATOM 990 N N . LYS A 1 129 ? -7.548 8.555 25.680 1.00 74.62 129 LYS A N 1
ATOM 991 C CA . LYS A 1 129 ? -7.389 7.506 26.698 1.00 74.62 129 LYS A CA 1
ATOM 992 C C . LYS A 1 129 ? -8.011 6.202 26.195 1.00 74.62 129 LYS A C 1
ATOM 994 O O . LYS A 1 129 ? -9.226 6.037 26.226 1.00 74.62 129 LYS A O 1
ATOM 999 N N . LEU A 1 130 ? -7.168 5.288 25.718 1.00 75.50 130 LEU A N 1
ATOM 1000 C CA . LEU A 1 130 ? -7.555 3.926 25.340 1.00 75.50 130 LEU A CA 1
ATOM 1001 C C . LEU A 1 130 ? -7.260 2.965 26.493 1.00 75.50 130 LEU A C 1
ATOM 1003 O O . LEU A 1 130 ? -6.154 2.966 27.031 1.00 75.50 130 LEU A O 1
ATOM 1007 N N . ASN A 1 131 ? -8.248 2.151 26.858 1.00 73.25 131 ASN A N 1
ATOM 1008 C CA . ASN A 1 131 ? -8.102 1.130 27.887 1.00 73.25 131 ASN A CA 1
ATOM 1009 C C . ASN A 1 131 ? -7.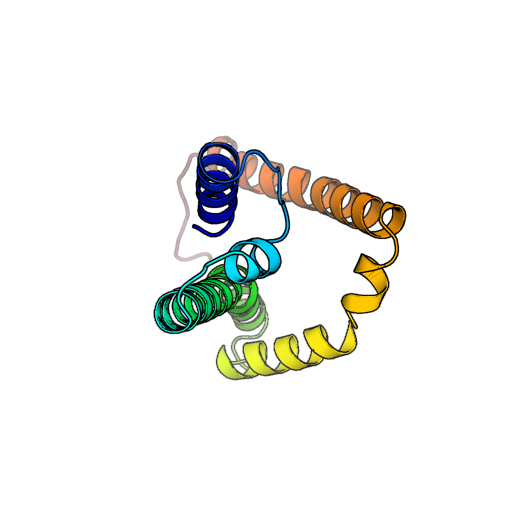693 -0.189 27.221 1.00 73.25 131 ASN A C 1
ATOM 1011 O O . ASN A 1 131 ? -8.491 -0.825 26.543 1.00 73.25 131 ASN A O 1
ATOM 1015 N N . ILE A 1 132 ? -6.423 -0.563 27.367 1.00 72.19 132 ILE A N 1
ATOM 1016 C CA . ILE A 1 132 ? -5.788 -1.655 26.604 1.00 72.19 132 ILE A CA 1
ATOM 1017 C C . ILE A 1 132 ? -6.261 -3.037 27.096 1.00 72.19 132 ILE A C 1
ATOM 1019 O O . ILE A 1 132 ? -6.086 -4.031 26.412 1.00 72.19 132 ILE A O 1
ATOM 1023 N N . HIS A 1 133 ? -6.847 -3.101 28.295 1.00 66.62 133 HIS A N 1
ATOM 1024 C CA . HIS A 1 133 ? -7.359 -4.342 28.884 1.00 66.62 133 HIS A CA 1
ATOM 1025 C C . HIS A 1 133 ? -8.790 -4.689 28.437 1.00 66.62 133 HIS A C 1
ATOM 1027 O O . HIS A 1 133 ? -9.242 -5.797 28.701 1.00 66.62 133 HIS A O 1
ATOM 1033 N N . GLU A 1 134 ? -9.501 -3.759 27.791 1.00 62.41 134 GLU A N 1
ATOM 1034 C CA . GLU A 1 134 ? -10.882 -3.951 27.314 1.00 62.41 134 GLU A CA 1
ATOM 1035 C C . GLU A 1 134 ? -10.988 -4.001 25.775 1.00 62.41 134 GLU A C 1
ATOM 1037 O O . GLU A 1 134 ? -12.099 -4.005 25.245 1.00 62.41 134 GLU A O 1
ATOM 1042 N N . LEU A 1 135 ? -9.850 -4.006 25.064 1.00 59.50 135 LEU A N 1
ATOM 1043 C CA . LEU A 1 135 ? -9.752 -4.136 23.602 1.00 59.50 135 LEU A CA 1
ATOM 1044 C C . LEU A 1 135 ? -9.457 -5.585 23.199 1.00 59.50 135 LEU A C 1
ATOM 1046 O O . LEU A 1 135 ? -10.004 -6.009 22.159 1.00 59.50 135 LEU A O 1
#

Secondary structure (DSSP, 8-state):
-TTHHHHHHHHHHHHHTS-----HHHHHHT-S-HHHHHHHHHHHHHHHHHHHIIIIIHHHHHHHHHH-TTT--HHHHHHHHHHHHHHT-HHHHHT-HHHHHHHHHHHHHHHHHHHHHHHHIIIIISTT---TT--